Protein 7Q1T (pdb70)

Solvent-accessible surface area: 4601 Å² total; per-residue (Å²): 72,149,50,116,119,80,36,58,52,4,55,136,71,11,47,58,9,67,126,70,27,66,38,0,79,174,69,46,150,80,88,131,56,130,108,106,77,51,56,26,96,117,110,12,51,48,1,85,135,126,56,60,64,9,109,179,99,78,132,87

Sequence (60 aa):
GQLEQELAALDQEIAAAEQQELAALDWQIQGGQLKQRRRAALKQQRIAALKQRRAALKWQIQG

Structure (mmCIF, N/CA/C/O backbone):
data_7Q1T
#
_entry.id   7Q1T
#
_cell.length_a   47.219
_cell.length_b   47.219
_cell.length_c   70.169
_cell.angle_alpha   90.000
_cell.angle_beta   90.000
_cell.angle_gamma   90.000
#
_symmetry.space_group_name_H-M   'I 41'
#
loop_
_entity.id
_entity.type
_entity.pdbx_description
1 polymer apCC-Di-A
2 polymer apCC-Di-B
3 non-polymer N-PROPANOL
4 non-polymer 'SULFATE ION'
5 water water
#
loop_
_atom_site.group_PDB
_atom_site.id
_atom_site.type_symbol
_atom_site.label_atom_id
_atom_site.label_alt_id
_atom_site.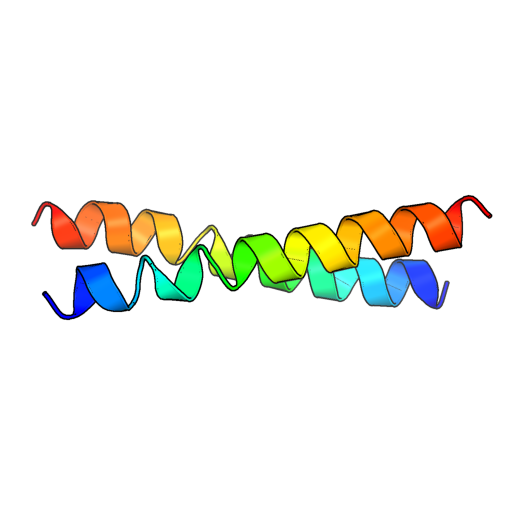label_comp_id
_atom_site.label_asym_id
_atom_site.label_entity_id
_atom_site.label_seq_id
_atom_site.pdbx_PDB_ins_code
_atom_site.Cartn_x
_atom_site.Cartn_y
_atom_site.Cartn_z
_atom_site.occupancy
_atom_site.B_iso_or_equiv
_atom_site.auth_seq_id
_atom_site.auth_comp_id
_atom_site.auth_asym_id
_atom_site.auth_atom_id
_atom_site.pdbx_PDB_model_nu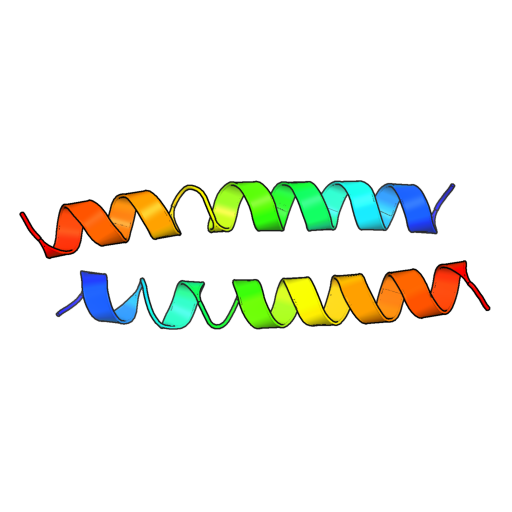m
ATOM 1 N N . GLY A 1 1 ? 21.18960 -12.68326 8.33390 1.000 61.67503 1 GLY A N 1
ATOM 2 C CA . GLY A 1 1 ? 20.55823 -13.11591 7.05581 1.000 49.02873 1 GLY A CA 1
ATOM 3 C C . GLY A 1 1 ? 19.22780 -13.81075 7.26591 1.000 46.06535 1 GLY A C 1
ATOM 4 O O . GLY A 1 1 ? 18.16874 -13.21883 7.05980 1.000 48.75295 1 GLY A O 1
ATOM 10 N N . GLN A 1 2 ? 19.28717 -15.07686 7.68320 1.000 44.01244 2 GLN A N 1
ATOM 11 C CA . GLN A 1 2 ? 18.06984 -15.85111 7.90097 1.000 44.38189 2 GLN A CA 1
ATOM 12 C C . GLN A 1 2 ? 17.10507 -15.12027 8.82841 1.000 40.98143 2 GLN A C 1
ATOM 13 O O . GLN A 1 2 ? 15.92828 -14.93210 8.49997 1.000 40.08596 2 GLN A O 1
ATOM 27 N N . LEU A 1 3 ? 17.58848 -14.69730 9.99709 1.000 38.61224 3 LEU A N 1
ATOM 28 C CA . LEU A 1 3 ? 16.70069 -14.05866 10.96284 1.000 39.07847 3 LEU A CA 1
ATOM 29 C C . LEU A 1 3 ? 16.20938 -12.70828 10.45557 1.000 33.83072 3 LEU A C 1
ATOM 30 O O . LEU A 1 3 ? 15.04646 -12.34718 10.66940 1.000 34.32947 3 LEU A O 1
ATOM 46 N N . GLU A 1 4 ? 17.07425 -11.94800 9.77929 1.000 37.76351 4 GLU A N 1
ATOM 47 C CA . GLU A 1 4 ? 16.63051 -10.68277 9.20486 1.000 29.00351 4 GLU A CA 1
ATOM 48 C C . GLU A 1 4 ? 15.59400 -10.90215 8.10935 1.000 28.85939 4 GLU A C 1
ATOM 49 O O . GLU A 1 4 ? 14.69023 -10.07598 7.93929 1.000 31.68919 4 GLU A O 1
ATOM 61 N N . GLN A 1 5 ? 15.70582 -11.99863 7.35728 1.000 34.65533 5 GLN A N 1
ATOM 62 C CA . GLN A 1 5 ? 14.69867 -12.29691 6.34434 1.000 31.53079 5 GLN A CA 1
ATOM 63 C C . GLN A 1 5 ? 13.36332 -12.64302 6.99038 1.000 32.38721 5 GLN A C 1
ATOM 64 O O . GLN A 1 5 ? 12.30754 -12.18704 6.53435 1.000 28.64925 5 GLN A O 1
ATOM 78 N N . GLU A 1 6 ? 13.38998 -13.44270 8.05789 1.000 35.98815 6 GLU A N 1
ATOM 79 C CA . GLU A 1 6 ? 12.16379 -13.71678 8.79694 1.000 30.86476 6 GLU A CA 1
ATOM 80 C C . GLU A 1 6 ? 11.55882 -12.42832 9.33780 1.000 31.05180 6 GLU A C 1
ATOM 81 O O . GLU A 1 6 ? 10.34060 -12.22791 9.26851 1.000 31.03796 6 GLU A O 1
ATOM 93 N N . LEU A 1 7 ? 12.39856 -11.53601 9.86980 1.000 27.40879 7 LEU A N 1
ATOM 94 C CA . LEU A 1 7 ? 11.89625 -10.27168 10.39681 1.000 28.80717 7 LEU A CA 1
ATOM 95 C C . LEU A 1 7 ? 11.24010 -9.44379 9.30190 1.000 25.31120 7 LEU A C 1
ATOM 96 O O . LEU A 1 7 ? 10.21037 -8.79914 9.53220 1.000 26.58579 7 LEU A O 1
ATOM 112 N N . ALA A 1 8 ? 11.82774 -9.44130 8.10437 1.000 26.47953 8 ALA A N 1
ATOM 113 C CA . ALA A 1 8 ? 11.25025 -8.67898 7.00430 1.000 25.99413 8 ALA A CA 1
ATOM 114 C C . ALA A 1 8 ? 9.82835 -9.13451 6.71109 1.000 26.61004 8 ALA A C 1
ATOM 115 O O . ALA A 1 8 ? 8.94321 -8.31004 6.45191 1.000 27.11033 8 ALA A O 1
ATOM 122 N N . ALA A 1 9 ? 9.59156 -10.44701 6.74339 1.000 27.05459 9 ALA A N 1
ATOM 123 C CA . ALA A 1 9 ? 8.24941 -10.95930 6.49530 1.000 27.59821 9 ALA A CA 1
ATOM 124 C C . ALA A 1 9 ? 7.30526 -10.58519 7.62850 1.000 31.96391 9 ALA A C 1
ATOM 125 O O . ALA A 1 9 ? 6.15268 -10.20840 7.38433 1.000 30.20382 9 ALA A O 1
ATOM 132 N N . LEU A 1 10 ? 7.77913 -10.68095 8.87394 1.000 28.28542 10 LEU A N 1
ATOM 133 C CA . LEU A 1 10 ? 6.95223 -10.31610 10.01926 1.000 25.38135 10 LEU A CA 1
ATOM 134 C C . LEU A 1 10 ? 6.53912 -8.85235 9.94903 1.000 25.25278 10 LEU A C 1
ATOM 135 O O . LEU A 1 10 ? 5.37430 -8.50977 10.18011 1.000 26.81672 10 LEU A O 1
ATOM 151 N N . ASP A 1 11 ? 7.48781 -7.96791 9.64049 1.000 25.34479 11 ASP A N 1
ATOM 152 C CA . ASP A 1 11 ? 7.15366 -6.55124 9.56710 1.000 25.94447 11 ASP A CA 1
ATOM 153 C C . ASP A 1 11 ? 6.21259 -6.26322 8.40486 1.000 23.72626 11 ASP A C 1
ATOM 154 O O . ASP A 1 11 ? 5.35298 -5.38221 8.51567 1.000 26.86887 11 ASP A O 1
ATOM 163 N N . GLN A 1 12 ? 6.33806 -7.00000 7.29775 1.000 25.08498 12 GLN A N 1
ATOM 164 C CA . GLN A 1 12 ? 5.36761 -6.85988 6.21723 1.000 24.77290 12 GLN A CA 1
ATOM 165 C C . GLN A 1 12 ? 3.97555 -7.26422 6.68066 1.000 26.93187 12 GLN A C 1
ATOM 166 O O . GLN A 1 12 ? 2.98523 -6.59213 6.36787 1.000 26.74465 12 GLN A O 1
ATOM 180 N N . GLU A 1 13 ? 3.88156 -8.37197 7.41870 1.000 25.91868 13 GLU A N 1
ATOM 181 C CA . GLU A 1 13 ? 2.58649 -8.82660 7.90972 1.000 26.91891 13 GLU A CA 1
ATOM 182 C C . GLU A 1 13 ? 2.00704 -7.84400 8.91745 1.000 24.48956 13 GLU A C 1
ATOM 183 O O . GLU A 1 13 ? 0.79744 -7.58801 8.91786 1.000 26.91509 13 GLU A O 1
ATOM 195 N N . ILE A 1 14 ? 2.85529 -7.28426 9.78332 1.000 25.98037 14 ILE A N 1
ATOM 196 C CA . ILE A 1 14 ? 2.38665 -6.29901 10.75275 1.000 21.92479 14 ILE A CA 1
ATOM 197 C C . ILE A 1 14 ? 1.89450 -5.04714 10.04027 1.000 22.86825 14 ILE A C 1
ATOM 198 O O . ILE A 1 14 ? 0.86386 -4.46903 10.40542 1.000 26.45948 14 ILE A O 1
ATOM 214 N N . ALA A 1 15 ? 2.62528 -4.60458 9.01628 1.000 24.56797 15 ALA A N 1
ATOM 215 C CA . ALA A 1 15 ? 2.19680 -3.43434 8.26002 1.000 22.42199 15 ALA A CA 1
ATOM 216 C C . ALA A 1 15 ? 0.83976 -3.67519 7.61248 1.000 22.98350 15 ALA A C 1
ATOM 217 O O . ALA A 1 15 ? -0.05910 -2.83069 7.69321 1.000 28.35195 15 ALA A O 1
ATOM 224 N N . ALA A 1 16 ? 0.67037 -4.83292 6.97068 1.000 30.44828 16 ALA A N 1
ATOM 225 C CA . ALA A 1 16 ? -0.60060 -5.13713 6.32282 1.000 28.96886 16 ALA A CA 1
ATOM 226 C C . ALA A 1 16 ? -1.73585 -5.19188 7.33583 1.000 31.42785 16 ALA A C 1
ATOM 227 O O . ALA A 1 16 ? -2.84776 -4.72445 7.06150 1.000 28.25617 16 ALA A O 1
ATOM 234 N N . ALA A 1 17 ? -1.47713 -5.76783 8.51136 1.000 26.44649 17 ALA A N 1
ATOM 235 C CA . ALA A 1 17 ? -2.51398 -5.85606 9.53333 1.000 28.44235 17 ALA A CA 1
ATOM 236 C C . ALA A 1 17 ? -2.85414 -4.48048 10.08986 1.000 25.25607 17 ALA A C 1
ATOM 237 O O . ALA A 1 17 ? -4.03076 -4.16189 10.29779 1.000 29.57652 17 ALA A O 1
ATOM 244 N N . GLU A 1 18 ? -1.83620 -3.65153 10.33765 1.000 27.00710 18 GLU A N 1
ATOM 245 C CA . GLU A 1 18 ? -2.08843 -2.29129 10.79830 1.000 29.79041 18 GLU A CA 1
ATOM 246 C C . GLU A 1 18 ? -2.90629 -1.50556 9.78178 1.000 29.79177 18 GLU A C 1
ATOM 247 O O . GLU A 1 18 ? -3.72907 -0.66649 10.16545 1.000 25.09945 18 GLU A O 1
AT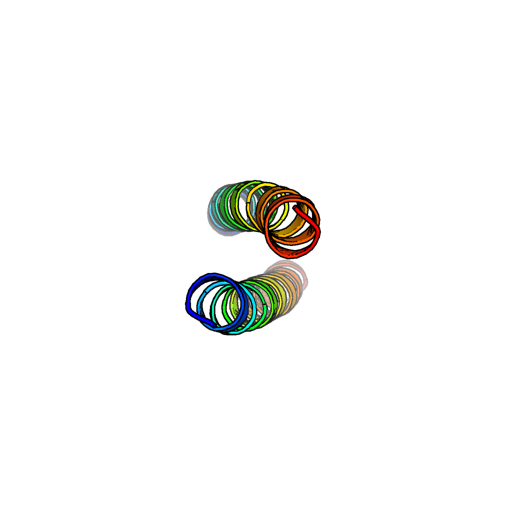OM 259 N N . GLN A 1 19 ? -2.69718 -1.75859 8.48606 1.000 25.60315 19 GLN A N 1
ATOM 260 C CA A GLN A 1 19 ? -3.47135 -1.06569 7.46202 0.552 32.02796 19 GLN A CA 1
ATOM 261 C CA B GLN A 1 19 ? -3.47094 -1.06239 7.46491 0.448 32.01586 19 GLN A CA 1
ATOM 262 C C . GLN A 1 19 ? -4.94076 -1.45708 7.52882 1.000 32.18898 19 GLN A C 1
ATOM 263 O O . GLN A 1 19 ? -5.82886 -0.59860 7.49134 1.000 30.04084 19 GLN A O 1
ATOM 287 N N . GLU A 1 20 ? -5.21675 -2.76055 7.61538 1.000 29.41829 20 GLU A N 1
ATOM 288 C CA . GLU A 1 2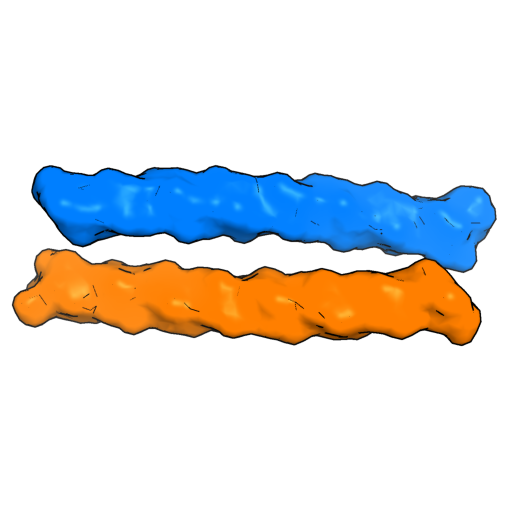0 ? -6.60082 -3.21292 7.68791 1.000 31.62819 20 GLU A CA 1
ATOM 289 C C . GLU A 1 20 ? -7.25254 -2.75577 8.98462 1.000 29.15366 20 GLU A C 1
ATOM 290 O O . GLU A 1 20 ? -8.44367 -2.42337 9.00523 1.000 30.21578 20 GLU A O 1
ATOM 302 N N . LEU A 1 21 ? -6.48616 -2.72632 10.07399 1.000 26.94597 21 LEU A N 1
ATOM 303 C CA . LEU A 1 21 ? -7.03349 -2.27861 11.34901 1.000 28.43125 21 LEU A CA 1
ATOM 304 C C . LEU A 1 21 ? -7.54301 -0.84685 11.24718 1.000 27.48151 21 LEU A C 1
ATOM 305 O O . LEU A 1 21 ? -8.64804 -0.53294 11.70400 1.000 30.01680 21 LEU A O 1
ATOM 321 N N . ALA A 1 22 ? -6.74821 0.03916 10.64451 1.000 25.03543 22 ALA A N 1
ATOM 322 C CA . ALA A 1 22 ? -7.18019 1.42344 10.49605 1.000 25.70909 22 ALA A CA 1
ATOM 323 C C . ALA A 1 22 ? -8.39775 1.52879 9.58831 1.000 32.35802 22 ALA A C 1
ATOM 324 O O . ALA A 1 22 ? -9.26001 2.38867 9.80310 1.000 24.24514 22 ALA A O 1
ATOM 331 N N . ALA A 1 23 ? -8.49285 0.65983 8.57832 1.000 29.46858 23 ALA A N 1
ATOM 332 C CA . ALA A 1 23 ? -9.65424 0.66735 7.69457 1.000 27.45573 23 ALA A CA 1
ATOM 333 C C . ALA A 1 23 ? -10.91188 0.23722 8.43988 1.000 28.81771 23 ALA A C 1
ATOM 334 O O . ALA A 1 23 ? -11.96879 0.86505 8.30937 1.000 27.22915 23 ALA A O 1
ATOM 341 N N . LEU A 1 24 ? -10.81547 -0.83802 9.22639 1.000 26.43995 24 LEU A N 1
ATOM 342 C CA . LEU A 1 24 ? -11.95463 -1.27159 10.02810 1.000 26.59268 24 LEU A CA 1
ATOM 343 C C . LEU A 1 24 ? -12.37723 -0.18888 11.01147 1.000 25.59643 24 LEU A C 1
ATOM 344 O O . LEU A 1 24 ? -13.57141 -0.01247 11.27809 1.000 32.86961 24 LEU A O 1
ATOM 360 N N . ASP A 1 25 ? -11.40788 0.53522 11.57492 1.000 27.89540 25 ASP A N 1
ATOM 361 C CA . ASP A 1 25 ? -11.72860 1.62288 12.49236 1.000 26.87972 25 ASP A CA 1
ATOM 362 C C . ASP A 1 25 ? -12.69671 2.60156 11.84251 1.000 26.32674 25 ASP A C 1
ATOM 363 O O . ASP A 1 25 ? -13.73501 2.94729 12.41759 1.000 26.79359 25 ASP A O 1
ATOM 372 N N . TRP A 1 26 ? -12.38660 3.03589 10.62154 1.000 28.02621 26 TRP A N 1
ATOM 373 C CA . TRP A 1 26 ? -13.28680 3.95085 9.93289 1.000 27.92669 26 TRP A CA 1
ATOM 374 C C . TRP A 1 26 ? -14.60787 3.27055 9.59250 1.000 29.20754 26 TRP A C 1
ATOM 375 O O . TRP A 1 26 ? -15.67985 3.85653 9.78288 1.000 31.27767 26 TRP A O 1
ATOM 396 N N . GLN A 1 27 ? -14.55323 2.03083 9.09788 1.000 29.11573 27 GLN A N 1
ATOM 397 C CA . GLN A 1 27 ? -15.77439 1.34970 8.67941 1.000 30.54827 27 GLN A CA 1
ATOM 398 C C . GLN A 1 27 ? -16.75174 1.19987 9.83730 1.000 31.36095 27 GLN A C 1
ATOM 399 O O . GLN A 1 27 ? -17.96994 1.29826 9.64856 1.000 35.67921 27 GLN A O 1
ATOM 413 N N . ILE A 1 28 ? -16.23843 0.95305 11.04346 1.000 29.92799 28 ILE A N 1
ATOM 414 C CA . ILE A 1 28 ? -17.11904 0.76840 12.19087 1.000 33.10952 28 ILE A CA 1
ATOM 415 C C . ILE A 1 28 ? -17.84928 2.06068 12.52228 1.000 34.90742 28 ILE A C 1
ATOM 416 O O . ILE A 1 28 ? -18.96493 2.03122 13.05626 1.000 38.10775 28 ILE A O 1
ATOM 432 N N . GLN A 1 29 ? -17.25208 3.20660 12.20662 1.000 35.91203 29 GLN A N 1
ATOM 433 C CA . GLN A 1 29 ? -17.87310 4.49921 12.45543 1.000 31.82337 29 GLN A CA 1
ATOM 434 C C . GLN A 1 29 ? -18.74129 4.97197 11.29697 1.000 43.83910 29 GLN A C 1
ATOM 435 O O . GLN A 1 29 ? -19.25827 6.09260 11.34747 1.000 53.25748 29 GLN A O 1
ATOM 449 N N . GLY A 1 30 ? -18.91379 4.15575 10.26302 1.000 37.79796 30 GLY A N 1
ATOM 450 C CA . GLY A 1 30 ? -19.72275 4.53809 9.12110 1.000 46.69515 30 GLY A CA 1
ATOM 451 C C . GLY A 1 30 ? -18.92846 4.60978 7.83295 1.000 55.89379 30 GLY A C 1
ATOM 452 O O . GLY A 1 30 ? -17.69847 4.56156 7.85039 1.000 43.45450 30 GLY A O 1
ATOM 454 N N . GLY B 2 1 ? -21.02847 -6.44627 16.60156 1.000 70.71896 1 GLY B N 1
ATOM 455 C CA . GLY B 2 1 ? -21.17872 -6.50656 15.12072 1.000 73.32560 1 GLY B CA 1
ATOM 456 C C . GLY B 2 1 ? -20.10128 -7.34567 14.46603 1.000 72.62186 1 GLY B C 1
ATOM 457 O O . GLY B 2 1 ? -19.12378 -7.72620 15.11013 1.000 70.76112 1 GLY B O 1
ATOM 463 N N . GLN B 2 2 ? -20.28081 -7.63726 13.17648 1.000 70.46509 2 GLN B N 1
ATOM 464 C CA . GLN B 2 2 ? -19.29582 -8.43809 12.45709 1.000 61.18891 2 GLN B CA 1
ATOM 465 C C . GLN B 2 2 ? -17.95543 -7.71707 12.38357 1.000 54.36244 2 GLN B C 1
ATOM 466 O O . GLN B 2 2 ? -16.90559 -8.30068 12.67762 1.000 49.76053 2 GLN B O 1
ATOM 480 N N . LEU B 2 3 ? -17.97195 -6.44072 11.99132 1.000 44.35303 3 LEU B N 1
ATOM 481 C CA . LEU B 2 3 ? -16.72394 -5.69583 11.86586 1.000 46.68025 3 LEU B CA 1
ATOM 482 C C . LEU B 2 3 ? -15.99222 -5.61906 13.19926 1.000 45.22372 3 LEU B C 1
ATOM 483 O O . LEU B 2 3 ? -14.76822 -5.78564 13.25468 1.000 38.95565 3 LEU B O 1
ATOM 499 N N . LYS B 2 4 ? -16.72331 -5.35893 14.28611 1.000 52.10559 4 LYS B N 1
ATOM 500 C CA . LYS B 2 4 ? -16.08331 -5.28710 15.59442 1.000 43.87690 4 LYS B CA 1
ATOM 501 C C . LYS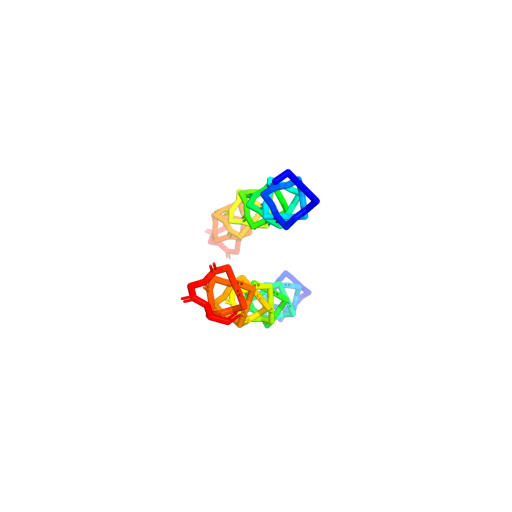 B 2 4 ? -15.43828 -6.61398 15.96744 1.000 41.75996 4 LYS B C 1
ATOM 502 O O . LYS B 2 4 ? -14.39644 -6.63227 16.63236 1.000 45.52185 4 LYS B O 1
ATOM 521 N N . GLN B 2 5 ? -16.02979 -7.73150 15.54128 1.000 46.88618 5 GLN B N 1
ATOM 522 C CA . GLN B 2 5 ? -15.42146 -9.02811 15.81577 1.000 46.48581 5 GLN B CA 1
ATOM 523 C C . GLN B 2 5 ? -14.13962 -9.21073 15.01141 1.000 41.73303 5 GLN B C 1
ATOM 524 O O . GLN B 2 5 ? -13.13103 -9.69039 15.54204 1.000 46.68369 5 GLN B O 1
ATOM 538 N N . ARG B 2 6 ? -14.15642 -8.83123 13.73021 1.000 44.13733 6 ARG B N 1
ATOM 539 C CA . ARG B 2 6 ? -12.95409 -8.95802 12.91305 1.000 40.45146 6 ARG B CA 1
ATOM 540 C C . ARG B 2 6 ? -11.85364 -8.02408 13.39801 1.000 44.62221 6 ARG B C 1
ATOM 541 O O . ARG B 2 6 ? -10.66783 -8.35523 13.28515 1.000 38.48660 6 ARG B O 1
ATOM 562 N N . ARG B 2 7 ? -12.21889 -6.86481 13.94757 1.000 37.98444 7 ARG B N 1
ATOM 563 C CA A ARG B 2 7 ? -11.21272 -5.96289 14.49463 0.402 37.25132 7 ARG B CA 1
ATOM 564 C CA B ARG B 2 7 ? -11.21227 -5.96214 14.49753 0.598 37.21823 7 ARG B CA 1
ATOM 565 C C . ARG B 2 7 ? -10.52773 -6.58373 15.70798 1.000 36.38757 7 ARG B C 1
ATOM 566 O O . ARG B 2 7 ? -9.29642 -6.56629 15.81468 1.000 37.52178 7 ARG B O 1
ATOM 605 N N . ALA B 2 8 ? -11.31296 -7.13718 16.63461 1.000 36.85936 8 ALA B N 1
ATOM 606 C CA . ALA B 2 8 ? -10.73138 -7.76863 17.81481 1.000 41.39251 8 ALA B CA 1
ATOM 607 C C . ALA B 2 8 ? -9.79418 -8.90203 17.41785 1.000 34.61306 8 ALA B C 1
ATOM 608 O O . ALA B 2 8 ? -8.66720 -8.99707 17.91726 1.000 44.14208 8 ALA B O 1
ATOM 615 N N . ALA B 2 9 ? -10.24591 -9.77404 16.51350 1.000 38.48064 9 ALA B N 1
ATOM 616 C CA . ALA B 2 9 ? -9.38871 -10.85425 16.03787 1.000 40.33032 9 ALA B CA 1
ATOM 617 C C . ALA B 2 9 ? -8.12814 -10.30552 15.38206 1.000 41.35257 9 ALA B C 1
ATOM 618 O O . ALA B 2 9 ? -7.04004 -10.87238 15.53610 1.000 39.62873 9 ALA B O 1
ATOM 625 N N . LEU B 2 10 ? -8.25409 -9.19986 14.64682 1.000 33.40208 10 LEU B N 1
ATOM 626 C CA . LEU B 2 10 ? -7.08616 -8.60464 14.00709 1.000 31.56395 10 LEU B CA 1
ATOM 627 C C . LEU B 2 10 ? -6.11318 -8.05071 15.04028 1.000 33.46970 10 LEU B C 1
ATOM 628 O O . LEU B 2 10 ? -4.89531 -8.21829 14.90676 1.000 33.81598 10 LEU B O 1
ATOM 644 N N . LYS B 2 11 ? -6.62657 -7.38285 16.07521 1.000 33.65883 11 LYS B N 1
ATOM 645 C CA . LYS B 2 11 ? -5.74273 -6.86183 17.11210 1.000 31.47330 11 LYS B CA 1
ATOM 646 C C . LYS B 2 11 ? -4.98594 -7.98978 17.80150 1.000 31.59074 11 LYS B C 1
ATOM 647 O O . LYS B 2 11 ? -3.81327 -7.83077 18.16037 1.000 32.89076 11 LYS B O 1
ATOM 666 N N . GLN B 2 12 ? -5.63417 -9.14182 17.99200 1.000 32.48498 12 GLN B N 1
ATOM 667 C CA A GLN B 2 12 ? -4.94746 -10.26672 18.61744 0.577 36.59783 12 GLN B CA 1
ATOM 668 C CA B GLN B 2 12 ? -4.95044 -10.26870 18.61620 0.423 36.61905 12 GLN B CA 1
ATOM 669 C C . GLN B 2 12 ? -3.84953 -10.80995 17.71198 1.000 36.85694 12 GLN B C 1
ATOM 670 O O . GLN B 2 12 ? -2.77655 -11.19346 18.19075 1.000 33.52277 12 GLN B O 1
ATOM 695 N N . ARG B 2 13 ? -4.10022 -10.85110 16.40141 1.000 38.11606 13 ARG B N 1
ATOM 696 C CA . ARG B 2 13 ? -3.07333 -11.30837 15.47199 1.000 33.98710 13 ARG B CA 1
ATOM 697 C C . ARG B 2 13 ? -1.88422 -10.35599 15.46181 1.000 26.37241 13 ARG B C 1
ATOM 698 O O . ARG B 2 13 ? -0.73011 -10.79631 15.40762 1.000 30.28498 13 ARG B O 1
ATOM 719 N N . ILE B 2 14 ? -2.14534 -9.04907 15.51279 1.000 29.20527 14 ILE B N 1
ATOM 720 C CA . ILE B 2 14 ? -1.05700 -8.07773 15.57600 1.000 28.38621 14 ILE B CA 1
ATOM 721 C C . ILE B 2 14 ? -0.23468 -8.29474 16.83870 1.000 28.07648 14 ILE B C 1
ATOM 722 O O . ILE B 2 14 ? 1.00133 -8.31692 16.80324 1.000 25.95691 14 ILE B O 1
ATOM 738 N N . ALA B 2 15 ? -0.91273 -8.45290 17.97716 1.000 26.39868 15 ALA B N 1
ATOM 739 C CA . ALA B 2 15 ? -0.20958 -8.71602 19.22695 1.000 27.84377 15 ALA B CA 1
ATOM 740 C C . ALA B 2 15 ? 0.64238 -9.97454 19.12639 1.000 29.24748 15 ALA B C 1
ATOM 741 O O . ALA B 2 15 ? 1.77435 -10.01004 19.62397 1.000 30.56172 15 ALA B O 1
ATOM 748 N N . ALA B 2 16 ? 0.11104 -11.02339 18.49482 1.000 29.20173 16 ALA B N 1
ATOM 749 C CA . ALA B 2 16 ? 0.88406 -12.24894 18.32831 1.000 31.86645 16 ALA B CA 1
ATOM 750 C C . ALA B 2 16 ? 2.07898 -12.01971 17.41400 1.000 30.49779 16 ALA B C 1
ATOM 751 O O . ALA B 2 16 ? 3.18320 -12.50386 17.68984 1.000 30.73786 16 ALA B O 1
ATOM 758 N N . LEU B 2 17 ? 1.87569 -11.27813 16.32248 1.000 28.96245 17 LEU B N 1
ATOM 759 C CA . LEU B 2 17 ? 2.97307 -10.98123 15.40978 1.000 24.35137 17 LEU B CA 1
ATOM 760 C C . LEU B 2 17 ? 4.04277 -10.14072 16.09259 1.000 24.96046 17 LEU B C 1
ATOM 761 O O . LEU B 2 17 ? 5.24217 -10.35812 15.88482 1.000 27.67331 17 LEU B O 1
ATOM 777 N N . LYS B 2 18 ? 3.62776 -9.16827 16.90734 1.000 25.47778 18 LYS B N 1
ATOM 778 C CA . LYS B 2 18 ? 4.60100 -8.31766 17.58061 1.000 27.75196 18 LYS B CA 1
ATOM 779 C C . LYS B 2 18 ? 5.37212 -9.08776 18.64220 1.000 24.11162 18 LYS B C 1
ATOM 780 O O . LYS B 2 18 ? 6.55434 -8.80765 18.86948 1.000 24.12735 18 LYS B O 1
ATOM 799 N N . GLN B 2 19 ? 4.73124 -10.05952 19.29660 1.000 28.46328 19 GLN B N 1
ATOM 800 C CA . GLN B 2 19 ? 5.46088 -10.89395 20.24330 1.000 27.23114 19 GLN B CA 1
ATOM 801 C C . GLN B 2 19 ? 6.48248 -11.76113 19.52006 1.000 26.38994 19 GLN B C 1
ATOM 802 O O . GLN B 2 19 ? 7.62424 -11.89610 19.97443 1.000 26.22301 19 GLN B O 1
ATOM 816 N N . ARG B 2 20 ? 6.08919 -12.35925 18.39264 1.000 26.03427 20 ARG B N 1
ATOM 817 C CA . ARG B 2 20 ? 7.04415 -13.12371 17.59798 1.000 27.56036 20 ARG B CA 1
ATOM 818 C C . ARG B 2 20 ? 8.20711 -12.24183 17.16209 1.000 26.50696 20 ARG B C 1
ATOM 819 O O . ARG B 2 20 ? 9.37014 -12.65777 17.22293 1.000 28.19056 20 ARG B O 1
ATOM 840 N N . ARG B 2 21 ? 7.90852 -11.01098 16.73650 1.000 27.37897 21 ARG B N 1
ATOM 841 C CA . ARG B 2 21 ? 8.95278 -10.07644 16.32769 1.000 28.04273 21 ARG B CA 1
ATOM 842 C C . ARG B 2 21 ? 9.91171 -9.78122 17.47426 1.000 28.77174 21 ARG B C 1
ATOM 843 O O . ARG B 2 21 ? 11.13500 -9.77523 17.29238 1.000 27.17749 21 ARG B O 1
ATOM 864 N N . ALA B 2 22 ? 9.37003 -9.51185 18.66390 1.000 25.49289 22 ALA B N 1
ATOM 865 C CA . ALA B 2 22 ? 10.21964 -9.21815 19.81231 1.000 25.89565 22 ALA B CA 1
ATOM 866 C C . ALA B 2 22 ? 11.09869 -10.41084 20.16724 1.000 27.18751 22 ALA B C 1
ATOM 867 O O . ALA B 2 22 ? 12.28925 -10.24895 20.45953 1.000 28.28352 22 ALA B O 1
ATOM 874 N N . 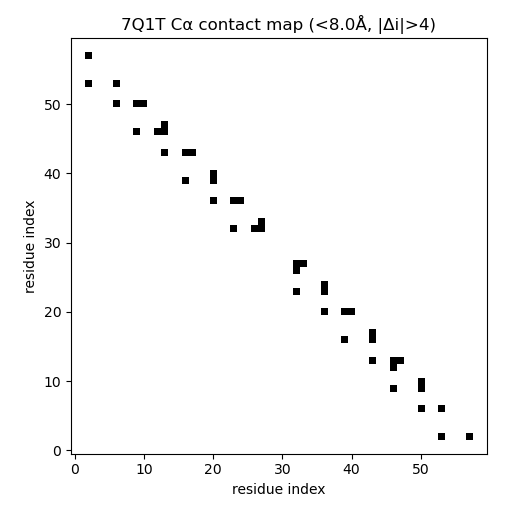ALA B 2 23 ? 10.53061 -11.61902 20.14768 1.000 27.55204 23 ALA B N 1
ATOM 875 C CA . ALA B 2 23 ? 11.32425 -12.80797 20.44012 1.000 30.53692 23 ALA B CA 1
ATOM 876 C C . ALA B 2 23 ? 12.41707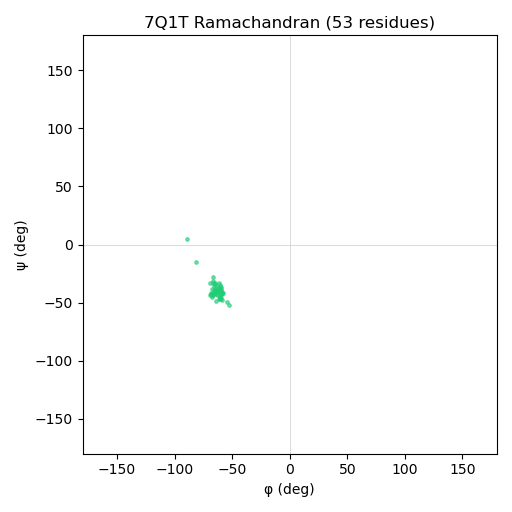 -13.00802 19.39831 1.000 34.99970 23 ALA B C 1
ATOM 877 O O . ALA B 2 23 ? 13.53646 -13.41559 19.73096 1.000 32.22026 23 ALA B O 1
ATOM 884 N N . LEU B 2 24 ? 12.11030 -12.72845 18.12938 1.000 32.79114 24 LEU B N 1
ATOM 885 C CA . LEU B 2 24 ? 13.11494 -12.86441 17.07993 1.000 34.25520 24 LEU B CA 1
ATOM 886 C C . LEU B 2 24 ? 14.26193 -11.88468 17.29256 1.000 31.41839 24 LEU B C 1
ATOM 887 O O . LEU B 2 24 ? 15.43220 -12.24110 17.11422 1.000 33.82504 24 LEU B O 1
ATOM 903 N N . LYS B 2 25 ? 13.94840 -10.64608 17.68296 1.000 33.12289 25 LYS B N 1
ATOM 904 C CA . LYS B 2 25 ? 15.00377 -9.68093 17.97277 1.000 32.42297 25 LYS B CA 1
ATOM 905 C C . LYS B 2 25 ? 15.91298 -10.18385 19.08723 1.000 34.37040 25 LYS B C 1
ATOM 906 O O . LYS B 2 25 ? 17.13496 -10.00430 19.03072 1.000 38.39441 25 LYS B O 1
ATOM 925 N N . TRP B 2 26 ? 15.33627 -10.81757 20.11078 1.000 32.11203 26 TRP B N 1
ATOM 926 C CA . TRP B 2 26 ? 16.15869 -11.38800 21.17161 1.000 33.53901 26 TRP B CA 1
ATOM 927 C C . TRP B 2 26 ? 17.06644 -12.48197 20.62630 1.000 35.28894 26 TRP B C 1
ATOM 928 O O . TRP B 2 26 ? 18.22776 -12.59903 21.03512 1.000 39.79168 26 TRP B O 1
ATOM 949 N N . GLN B 2 27 ? 16.55253 -13.29591 19.70195 1.000 39.86552 27 GLN B N 1
ATOM 950 C CA . GLN B 2 27 ? 17.38644 -14.31598 19.07643 1.000 40.31956 27 GLN B CA 1
ATOM 951 C C . GLN B 2 27 ? 18.51395 -13.67707 18.27548 1.000 43.89774 27 GLN B C 1
ATOM 952 O O . GLN B 2 27 ? 19.65441 -14.15482 18.30333 1.000 48.97894 27 GLN B O 1
ATOM 966 N N . ILE B 2 28 ? 18.21592 -12.58519 17.56621 1.000 47.56144 28 ILE B N 1
ATOM 967 C CA . ILE B 2 28 ? 19.23919 -11.90000 16.78162 1.000 48.38726 28 ILE B CA 1
ATOM 968 C C . ILE B 2 28 ? 20.31965 -11.33357 17.69233 1.000 52.21655 28 ILE B C 1
ATOM 969 O O . ILE B 2 28 ? 21.50462 -11.30944 17.33660 1.000 49.03254 28 ILE B O 1
ATOM 985 N N . GLN B 2 29 ? 19.92831 -10.86283 18.87772 1.000 55.04761 29 GLN B N 1
ATOM 986 C CA . GLN B 2 29 ? 20.87154 -10.25409 19.80571 1.000 65.40367 29 GLN B CA 1
ATOM 987 C C . GLN B 2 29 ? 21.64573 -11.28253 20.61904 1.000 67.88757 29 GLN B C 1
ATOM 988 O O . GLN B 2 29 ? 22.66219 -10.93206 21.22838 1.000 81.68926 29 GLN B O 1
ATOM 1002 N N . GLY B 2 30 ? 21.19564 -12.53218 20.64398 1.000 63.11016 30 GLY B N 1
ATOM 1003 C CA . GLY B 2 30 ? 21.87945 -13.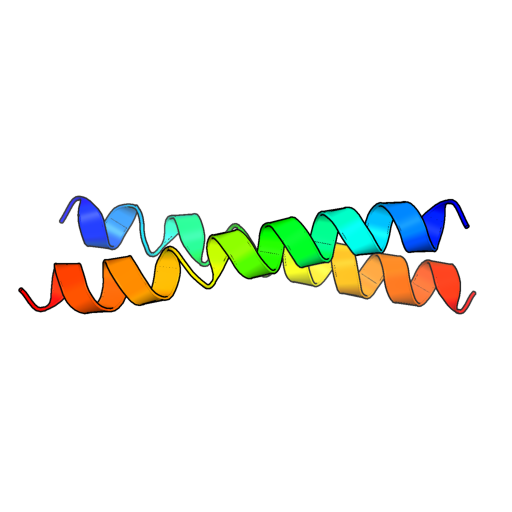57053 21.39054 1.000 72.89637 30 GLY B CA 1
ATOM 1004 C C . GLY B 2 30 ? 21.38025 -14.96099 21.05666 1.000 71.59868 30 GLY B C 1
ATOM 1005 O O . GLY B 2 30 ? 21.84606 -15.58557 20.10433 1.000 76.64644 30 GLY B O 1
#

Secondary structure (DSSP, 8-state):
-HHHHHHHHHHHHHHHHHHHHHHHHHHHT-/-HHHHHHHHHHHHHHHHHHHHHHHHHHHH-

B-factor: mean 44.49, std 16.2, range [21.92, 116.99]

Foldseek 3Di:
DVVVVVVVVVVVVVVVVVVVVVVVVVVVVD/DVVVVVVVVVVVVVVVVVVVVVVVVVVVVD

Radius of gyration: 14.0 Å; Cα contacts (8 Å, |Δi|>4): 26; chains: 2; bounding box: 43×20×15 Å